Protein AF-A0A2H0XXT1-F1 (afdb_monomer_lite)

pLDDT: mean 74.32, std 13.48, range [44.62, 89.69]

Radius of gyration: 18.27 Å; chains: 1; bounding box: 39×22×63 Å

Structure (mmCIF, N/CA/C/O backbone):
data_AF-A0A2H0XXT1-F1
#
_entry.id   AF-A0A2H0XXT1-F1
#
loop_
_atom_site.group_PDB
_atom_site.id
_atom_site.type_symbol
_atom_site.label_atom_id
_atom_site.label_alt_id
_atom_site.label_comp_id
_atom_site.label_asym_id
_atom_site.label_entity_id
_atom_site.label_seq_id
_atom_site.pdbx_PDB_ins_code
_atom_site.Cartn_x
_atom_site.Cartn_y
_atom_site.Cartn_z
_atom_site.occupancy
_atom_site.B_iso_or_equiv
_atom_site.auth_seq_id
_atom_site.auth_comp_id
_atom_site.auth_asym_id
_atom_site.auth_atom_id
_atom_site.pdbx_PDB_model_num
ATOM 1 N N . MET A 1 1 ? -24.091 9.063 6.907 1.00 52.03 1 MET A N 1
ATOM 2 C CA . MET A 1 1 ? -22.676 9.019 7.350 1.00 52.03 1 MET A CA 1
ATOM 3 C C . MET A 1 1 ? -21.903 7.791 6.860 1.00 52.03 1 MET A C 1
ATOM 5 O O . MET A 1 1 ? -20.829 7.997 6.321 1.00 52.03 1 MET A O 1
ATOM 9 N N . ARG A 1 2 ? -22.414 6.547 6.951 1.00 54.97 2 ARG A N 1
ATOM 10 C CA . ARG A 1 2 ? -21.677 5.329 6.516 1.00 54.97 2 ARG A CA 1
ATOM 11 C C . ARG A 1 2 ? -21.159 5.350 5.065 1.00 54.97 2 ARG A C 1
ATOM 13 O O . ARG A 1 2 ? -20.003 5.025 4.838 1.00 54.97 2 ARG A O 1
ATOM 20 N N . TYR A 1 3 ? -21.968 5.795 4.102 1.00 55.28 3 TYR A N 1
ATOM 21 C CA . TYR A 1 3 ? -21.559 5.854 2.687 1.00 55.28 3 TYR A CA 1
ATOM 22 C C . TYR A 1 3 ? -20.513 6.935 2.389 1.00 55.28 3 TYR A C 1
ATOM 24 O O . TYR A 1 3 ? -19.700 6.767 1.490 1.00 55.28 3 TYR A O 1
ATOM 32 N N . ILE A 1 4 ? -20.482 8.010 3.182 1.00 61.34 4 ILE A N 1
ATOM 33 C CA . ILE A 1 4 ? -19.498 9.093 3.034 1.00 61.34 4 ILE A CA 1
ATOM 34 C C . ILE A 1 4 ? -18.096 8.589 3.395 1.00 61.34 4 ILE A C 1
ATOM 36 O O . ILE A 1 4 ? -17.130 8.992 2.765 1.00 61.34 4 ILE A O 1
ATOM 40 N N . LEU A 1 5 ? -17.985 7.665 4.355 1.00 59.66 5 LEU A N 1
ATOM 41 C CA . LEU A 1 5 ? -16.706 7.075 4.763 1.00 59.66 5 LEU A CA 1
ATOM 42 C C . LEU A 1 5 ? -16.151 6.105 3.716 1.00 59.66 5 LEU A C 1
ATOM 44 O O . LEU A 1 5 ? -14.954 6.114 3.456 1.00 59.66 5 LEU A O 1
ATOM 48 N N . VAL A 1 6 ? -17.017 5.311 3.080 1.00 61.75 6 VAL A N 1
ATOM 49 C CA . VAL A 1 6 ? -16.621 4.435 1.964 1.00 61.75 6 VAL A CA 1
ATOM 50 C C . VAL A 1 6 ? -16.194 5.273 0.762 1.00 61.75 6 VAL A C 1
ATOM 52 O O . VAL A 1 6 ? -15.170 4.991 0.153 1.00 61.75 6 VAL A O 1
ATOM 55 N N . LEU A 1 7 ? -16.932 6.345 0.461 1.00 58.03 7 LEU A N 1
ATOM 56 C CA . LEU A 1 7 ? -16.566 7.275 -0.603 1.00 58.03 7 LEU A CA 1
ATOM 57 C C . LEU A 1 7 ? -15.266 8.018 -0.288 1.00 58.03 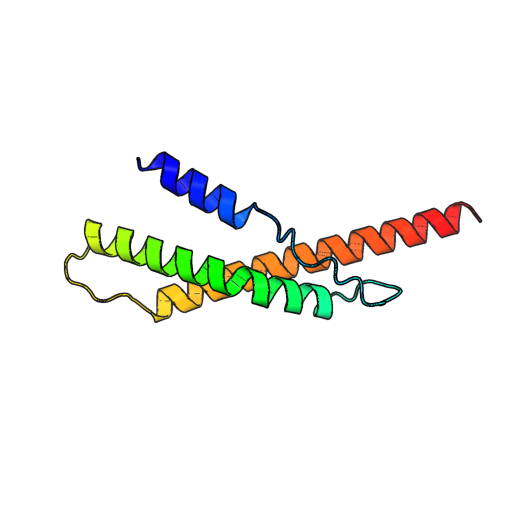7 LEU A C 1
ATOM 59 O O . LEU A 1 7 ? -14.449 8.144 -1.184 1.00 58.03 7 LEU A O 1
ATOM 63 N N . ALA A 1 8 ? -15.027 8.437 0.959 1.00 62.19 8 ALA A N 1
ATOM 64 C CA . ALA A 1 8 ? -13.771 9.066 1.369 1.00 62.19 8 ALA A CA 1
ATOM 65 C C . ALA A 1 8 ? -12.580 8.106 1.256 1.00 62.19 8 ALA A C 1
ATOM 67 O O . ALA A 1 8 ? -11.545 8.510 0.745 1.00 62.19 8 ALA A O 1
ATOM 68 N N . LEU A 1 9 ? -12.747 6.840 1.660 1.00 62.41 9 LEU A N 1
ATOM 69 C CA . LEU A 1 9 ? -11.735 5.789 1.519 1.00 62.41 9 LEU A CA 1
ATOM 70 C C . LEU A 1 9 ? -11.418 5.508 0.043 1.00 62.41 9 LEU A C 1
ATOM 72 O O . LEU A 1 9 ? -10.257 5.404 -0.335 1.00 62.41 9 LEU A O 1
ATOM 76 N N . ILE A 1 10 ? -12.449 5.419 -0.805 1.00 63.62 10 ILE A N 1
ATOM 77 C CA . ILE A 1 10 ? -12.264 5.276 -2.251 1.00 63.62 10 ILE A CA 1
ATOM 78 C C . ILE A 1 10 ? -11.554 6.514 -2.797 1.00 63.62 10 ILE A C 1
ATOM 80 O O . ILE A 1 10 ? -10.594 6.350 -3.535 1.00 63.62 10 ILE A O 1
ATOM 84 N N . PHE A 1 11 ? -11.953 7.732 -2.417 1.00 60.59 11 PHE A N 1
ATOM 85 C CA . PHE A 1 11 ? -11.370 8.980 -2.926 1.00 60.59 11 PHE A CA 1
ATOM 86 C C . PHE A 1 11 ? -9.911 9.179 -2.498 1.00 60.59 11 PHE A C 1
ATOM 88 O O . PHE A 1 11 ? -9.136 9.719 -3.273 1.00 60.59 11 PHE A O 1
ATOM 95 N N . THR A 1 12 ? -9.512 8.723 -1.308 1.00 59.47 12 THR A N 1
ATOM 96 C CA . THR A 1 12 ? -8.111 8.779 -0.854 1.00 59.47 12 THR A CA 1
ATOM 97 C C . THR A 1 12 ? -7.246 7.653 -1.411 1.00 59.47 12 THR A C 1
ATOM 99 O O . THR A 1 12 ? -6.052 7.852 -1.599 1.00 59.47 12 THR A O 1
ATOM 102 N N . LEU A 1 13 ? -7.825 6.487 -1.706 1.00 56.56 13 LEU A N 1
ATOM 103 C CA . LEU A 1 13 ? -7.131 5.406 -2.417 1.00 56.56 13 LEU A CA 1
ATOM 104 C C . LEU A 1 13 ? -7.027 5.670 -3.927 1.00 56.56 13 LEU A C 1
ATOM 106 O O . LEU A 1 13 ? -6.106 5.179 -4.567 1.00 56.56 13 LEU A O 1
ATOM 110 N N . SER A 1 14 ? -7.968 6.430 -4.498 1.00 55.88 14 SER A N 1
ATOM 111 C CA . SER A 1 14 ? -8.007 6.785 -5.926 1.00 55.88 14 SER A CA 1
ATOM 112 C C . SER A 1 14 ? -7.464 8.177 -6.234 1.00 55.88 14 SER A C 1
ATOM 114 O O . SER A 1 14 ? -7.238 8.484 -7.406 1.00 55.88 14 SER A O 1
ATOM 116 N N . SER A 1 15 ? -7.188 9.007 -5.221 1.00 52.72 15 SER A N 1
ATOM 117 C CA . SER A 1 15 ? -6.321 10.166 -5.395 1.00 52.72 15 SER A CA 1
ATOM 118 C C . SER A 1 15 ? -4.921 9.638 -5.671 1.00 52.72 15 SER A C 1
ATOM 120 O O . SER A 1 15 ? -4.151 9.360 -4.750 1.00 52.72 15 SER A O 1
ATOM 122 N N . ALA A 1 16 ? -4.634 9.448 -6.958 1.00 49.25 16 ALA A N 1
ATOM 123 C CA . ALA A 1 16 ? -3.305 9.177 -7.465 1.00 49.25 16 ALA A CA 1
ATOM 124 C C . ALA A 1 16 ? -2.306 10.103 -6.758 1.00 49.25 16 ALA A C 1
ATOM 126 O O . ALA A 1 16 ? -2.640 11.272 -6.514 1.00 49.25 16 ALA A O 1
ATOM 127 N N . PRO A 1 17 ? -1.102 9.627 -6.415 1.00 51.94 17 PRO A N 1
ATOM 128 C CA . PRO A 1 17 ? -0.073 10.508 -5.905 1.00 51.94 17 PRO A CA 1
ATOM 129 C C . PRO A 1 17 ? 0.238 11.548 -6.992 1.00 51.94 17 PRO A C 1
ATOM 131 O O . PRO A 1 17 ? 1.003 11.311 -7.916 1.00 51.94 17 PRO A O 1
ATOM 134 N N . VAL A 1 18 ? -0.363 12.736 -6.887 1.00 47.84 18 VAL A N 1
ATOM 135 C CA . VAL A 1 18 ? -0.040 13.901 -7.732 1.00 47.84 18 VAL A CA 1
ATOM 136 C C . VAL A 1 18 ? 1.356 14.451 -7.385 1.00 47.84 18 VAL A C 1
ATOM 138 O O . VAL A 1 18 ? 1.843 15.388 -8.005 1.00 47.84 18 VAL A O 1
ATOM 141 N N . LEU A 1 19 ? 2.051 13.857 -6.415 1.00 47.06 19 LEU A N 1
ATOM 142 C CA . LEU A 1 19 ? 3.320 14.344 -5.893 1.00 47.06 19 LEU A CA 1
ATOM 143 C C . LEU A 1 19 ? 4.465 13.354 -6.101 1.00 47.06 19 LEU A C 1
ATOM 145 O O . LEU A 1 19 ? 5.113 12.995 -5.134 1.00 47.06 19 LEU A O 1
ATOM 149 N N . ALA A 1 20 ? 4.754 12.936 -7.332 1.00 46.50 20 ALA A N 1
ATOM 150 C CA . ALA A 1 20 ? 6.133 12.643 -7.749 1.00 46.50 20 ALA A CA 1
ATOM 151 C C . ALA A 1 20 ? 6.200 12.262 -9.231 1.00 46.50 20 ALA A C 1
ATOM 153 O O . ALA A 1 20 ? 6.578 11.155 -9.587 1.00 46.50 20 ALA A O 1
ATOM 154 N N . SER A 1 21 ? 5.964 13.219 -10.128 1.00 46.88 21 SER A N 1
ATOM 155 C CA . SER A 1 21 ? 6.877 13.262 -11.269 1.00 46.88 21 SER A CA 1
ATOM 156 C C . SER A 1 21 ? 8.191 13.806 -10.711 1.00 46.88 21 SER A C 1
ATOM 158 O O . SER A 1 21 ? 8.375 15.025 -10.634 1.00 46.88 21 SER A O 1
ATOM 160 N N . THR A 1 22 ? 9.070 12.942 -10.200 1.00 48.34 22 THR A N 1
ATOM 161 C CA . THR A 1 22 ? 10.430 13.388 -9.902 1.00 48.34 22 THR A CA 1
ATOM 162 C C . THR A 1 22 ? 11.028 13.810 -11.233 1.00 48.34 22 THR A C 1
ATOM 164 O O . THR A 1 22 ? 11.267 12.982 -12.105 1.00 48.34 22 THR A O 1
ATOM 167 N N . LEU A 1 23 ? 11.235 15.116 -11.395 1.00 46.31 23 LEU A N 1
ATOM 168 C CA . LEU A 1 23 ? 11.881 15.730 -12.556 1.00 46.31 23 LEU A CA 1
ATOM 169 C C . LEU A 1 23 ? 13.337 15.248 -12.744 1.00 46.31 23 LEU A C 1
ATOM 171 O O . LEU A 1 23 ? 14.018 15.672 -13.676 1.00 46.31 23 LEU A O 1
ATOM 175 N N . GLU A 1 24 ? 13.829 14.389 -11.850 1.00 44.62 24 GLU A N 1
ATOM 176 C CA . GLU A 1 24 ? 15.154 13.793 -11.895 1.00 44.62 24 GLU A CA 1
ATOM 177 C C . GLU A 1 24 ? 15.204 12.653 -12.920 1.00 44.62 24 GLU A C 1
ATOM 179 O O . GLU A 1 24 ? 15.073 11.473 -12.616 1.00 44.62 24 GLU A O 1
ATOM 184 N N . ALA A 1 25 ? 15.390 13.060 -14.175 1.00 45.62 25 ALA A N 1
ATOM 185 C CA . ALA A 1 25 ? 16.496 12.597 -15.010 1.00 45.62 25 ALA A CA 1
ATOM 186 C C . ALA A 1 25 ? 16.762 11.079 -15.102 1.00 45.62 25 ALA A C 1
ATOM 188 O O . ALA A 1 25 ? 17.920 10.667 -15.136 1.00 45.62 25 ALA A O 1
ATOM 189 N N . SER A 1 26 ? 15.732 10.247 -15.255 1.00 48.41 26 SER A N 1
ATOM 190 C CA . SER A 1 26 ? 15.914 8.956 -15.923 1.00 48.41 26 SER A CA 1
ATOM 191 C C . SER A 1 26 ? 15.244 9.026 -17.287 1.00 48.41 26 SER A C 1
ATOM 193 O O . SER A 1 26 ? 14.034 9.192 -17.397 1.00 48.41 26 SER A O 1
ATOM 195 N N . SER A 1 27 ? 16.042 8.919 -18.346 1.00 55.81 27 SER A N 1
ATOM 196 C CA . SER A 1 27 ? 15.607 8.881 -19.750 1.00 55.81 27 SER A CA 1
ATOM 197 C C . SER A 1 27 ? 14.686 7.696 -20.085 1.00 55.81 27 SER A C 1
ATOM 199 O O . SER A 1 27 ? 14.199 7.600 -21.207 1.00 55.81 27 SER A O 1
ATOM 201 N N . ALA A 1 28 ? 14.427 6.817 -19.115 1.00 62.66 28 ALA A N 1
ATOM 202 C CA . ALA A 1 28 ? 13.381 5.810 -19.133 1.00 62.66 28 ALA A CA 1
ATOM 203 C C . ALA A 1 28 ? 12.883 5.571 -17.692 1.00 62.66 28 ALA A C 1
ATOM 205 O O . ALA A 1 28 ? 13.707 5.531 -16.769 1.00 62.66 28 ALA A O 1
ATOM 206 N N . PRO A 1 29 ? 11.574 5.376 -17.464 1.00 66.19 29 PRO A N 1
ATOM 207 C CA . PRO A 1 29 ? 11.077 5.008 -16.146 1.00 66.19 29 PRO A CA 1
ATOM 208 C C . PRO A 1 29 ? 11.563 3.621 -15.754 1.00 66.19 29 PRO A C 1
ATOM 210 O O . PRO A 1 29 ? 11.517 2.674 -16.542 1.00 66.19 29 PRO A O 1
ATOM 213 N N . ASN A 1 30 ? 11.990 3.499 -14.503 1.00 82.38 30 ASN A N 1
ATOM 214 C CA . ASN A 1 30 ? 12.387 2.237 -13.908 1.00 82.38 30 ASN A CA 1
ATOM 215 C C . ASN A 1 30 ? 11.263 1.740 -12.995 1.00 82.38 30 ASN A C 1
ATOM 217 O O . ASN A 1 30 ? 10.886 2.436 -12.054 1.00 82.38 30 ASN A O 1
ATOM 221 N N . TYR A 1 31 ? 10.775 0.520 -13.244 1.00 85.44 31 TYR A N 1
ATOM 222 C CA . TYR A 1 31 ? 9.742 -0.124 -12.428 1.00 85.44 31 TYR A CA 1
ATOM 223 C C . TYR A 1 31 ? 10.038 -0.026 -10.926 1.00 85.44 31 TYR A C 1
ATOM 225 O O . TYR A 1 31 ? 9.171 0.362 -10.154 1.00 85.44 31 TYR A O 1
ATOM 233 N N . TRP A 1 32 ? 11.263 -0.353 -10.506 1.00 85.88 32 TRP A N 1
ATOM 234 C CA . TRP A 1 32 ? 11.620 -0.394 -9.086 1.00 85.88 32 TRP A CA 1
ATOM 235 C C . TRP A 1 32 ? 11.648 0.995 -8.451 1.00 85.88 32 TRP A C 1
ATOM 237 O O . TRP A 1 32 ? 11.236 1.14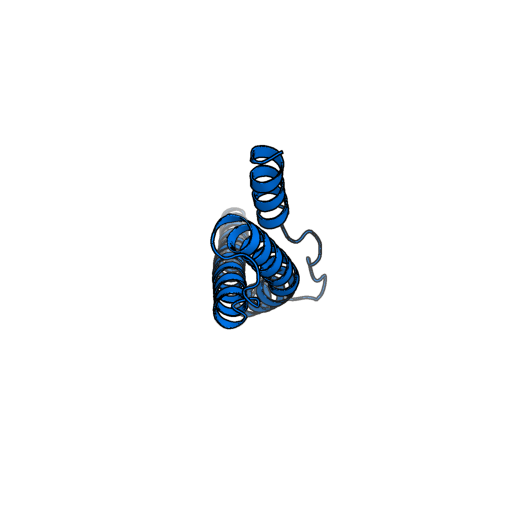9 -7.308 1.00 85.88 32 TRP A O 1
ATOM 247 N N . GLN A 1 33 ? 12.056 2.012 -9.210 1.00 85.38 33 GLN A N 1
ATOM 248 C CA . GLN A 1 33 ? 12.046 3.394 -8.739 1.00 85.38 33 GLN A CA 1
ATOM 249 C C . GLN A 1 33 ? 10.612 3.905 -8.560 1.00 85.38 33 GLN A C 1
ATOM 251 O O . GLN A 1 33 ? 10.279 4.454 -7.513 1.00 85.38 33 GLN A O 1
ATOM 256 N N . GLU A 1 34 ? 9.751 3.676 -9.551 1.00 82.44 34 GLU A N 1
ATOM 257 C CA . GLU A 1 34 ? 8.331 4.041 -9.479 1.00 82.44 34 GLU A CA 1
ATOM 258 C C . GLU A 1 34 ? 7.605 3.279 -8.364 1.00 82.44 34 GLU A C 1
ATOM 260 O O . GLU A 1 34 ? 6.762 3.841 -7.661 1.00 82.44 34 GLU A O 1
ATOM 265 N N . PHE A 1 35 ? 7.961 2.007 -8.166 1.00 86.88 35 PHE A N 1
ATOM 266 C CA . PHE A 1 35 ? 7.445 1.179 -7.085 1.00 86.88 35 PHE A CA 1
ATOM 267 C C . PHE A 1 35 ? 7.834 1.748 -5.718 1.00 86.88 35 PHE A C 1
ATOM 269 O O . PHE A 1 35 ? 6.951 1.989 -4.900 1.00 86.88 35 PHE A O 1
ATOM 276 N N . ASP A 1 36 ? 9.120 2.015 -5.476 1.00 85.81 36 ASP A N 1
ATOM 277 C CA . ASP A 1 36 ? 9.601 2.530 -4.190 1.00 85.81 36 ASP A CA 1
ATOM 278 C C . ASP A 1 36 ? 8.966 3.886 -3.858 1.00 85.81 36 ASP A C 1
ATOM 280 O O . ASP A 1 36 ? 8.433 4.075 -2.760 1.00 85.81 36 ASP A O 1
ATOM 284 N N . ILE A 1 37 ? 8.942 4.809 -4.826 1.00 85.00 37 ILE A N 1
ATOM 285 C CA . ILE A 1 37 ? 8.304 6.123 -4.671 1.00 85.00 37 ILE A CA 1
ATOM 286 C C . ILE A 1 37 ? 6.832 5.946 -4.292 1.00 85.00 37 ILE A C 1
ATOM 288 O O . ILE A 1 37 ? 6.380 6.470 -3.270 1.00 85.00 37 ILE A O 1
ATOM 292 N N . THR A 1 38 ? 6.088 5.162 -5.073 1.00 83.44 38 THR A N 1
ATOM 293 C CA . THR A 1 38 ? 4.651 4.979 -4.849 1.00 83.44 38 THR A CA 1
ATOM 294 C C . THR A 1 38 ? 4.374 4.262 -3.526 1.00 83.44 38 THR A C 1
ATOM 296 O O . THR A 1 38 ? 3.422 4.610 -2.822 1.00 83.44 38 THR A O 1
ATOM 299 N N . LEU A 1 39 ? 5.209 3.294 -3.138 1.00 86.31 39 LEU A N 1
ATOM 300 C CA . LEU A 1 39 ? 5.080 2.540 -1.894 1.00 86.31 39 LEU A CA 1
ATOM 301 C C . LEU A 1 39 ? 5.178 3.472 -0.683 1.00 86.31 39 LEU A C 1
ATOM 303 O O . LEU A 1 39 ? 4.267 3.499 0.151 1.00 86.31 39 LEU A O 1
ATOM 307 N N . PHE A 1 40 ? 6.251 4.263 -0.601 1.00 84.62 40 PHE A N 1
ATOM 308 C CA . PHE A 1 40 ? 6.491 5.159 0.532 1.00 84.62 40 PHE A CA 1
ATOM 309 C C . PHE A 1 40 ? 5.531 6.346 0.570 1.00 84.62 40 PHE A C 1
ATOM 311 O O . PHE A 1 40 ? 5.239 6.860 1.649 1.00 84.62 40 PHE A O 1
ATOM 318 N N . GLN A 1 41 ? 4.984 6.747 -0.575 1.00 84.12 41 GLN A N 1
ATOM 319 C CA . GLN A 1 41 ? 3.935 7.760 -0.628 1.00 84.12 41 GLN A CA 1
ATOM 320 C C . GLN A 1 41 ? 2.579 7.222 -0.189 1.00 84.12 41 GLN A C 1
ATOM 322 O O . GLN A 1 41 ? 1.852 7.913 0.518 1.00 84.12 41 GLN A O 1
ATOM 327 N N . THR A 1 42 ? 2.239 5.988 -0.564 1.00 81.38 42 THR A N 1
ATOM 328 C CA . THR A 1 42 ? 0.935 5.389 -0.241 1.00 81.38 42 THR A CA 1
ATOM 329 C C . THR A 1 42 ? 0.873 4.926 1.218 1.00 81.38 42 THR A C 1
ATOM 331 O O . THR A 1 42 ? -0.177 5.014 1.856 1.00 81.38 42 THR A O 1
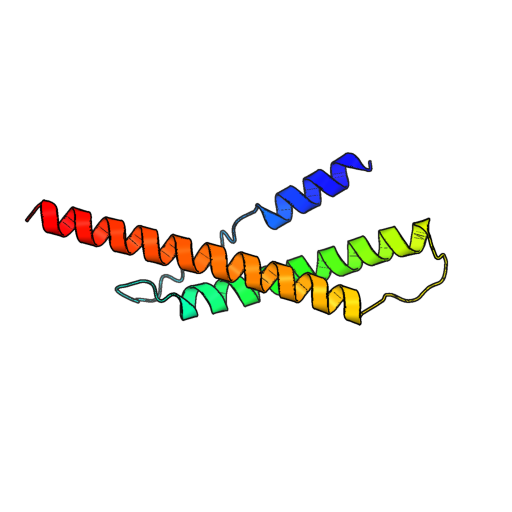ATOM 334 N N . PHE A 1 43 ? 1.995 4.463 1.783 1.00 84.81 43 PHE A N 1
ATOM 335 C CA . PHE A 1 43 ? 2.043 3.842 3.111 1.00 84.81 43 PHE A CA 1
ATOM 336 C C . PHE A 1 43 ? 1.508 4.703 4.267 1.00 84.81 43 PHE A C 1
ATOM 338 O O . PHE A 1 43 ? 0.673 4.188 5.012 1.00 84.81 43 PHE A O 1
ATOM 345 N N . PRO A 1 44 ? 1.865 5.993 4.428 1.00 83.44 44 PRO A N 1
ATOM 346 C CA . PRO A 1 44 ? 1.324 6.820 5.509 1.00 83.44 44 PRO A CA 1
ATOM 347 C C . PRO A 1 44 ? -0.203 6.960 5.452 1.00 83.44 44 PRO A C 1
ATOM 349 O O . PRO A 1 44 ? -0.875 6.893 6.484 1.00 83.44 44 PRO A O 1
ATOM 352 N N . PHE A 1 45 ? -0.769 7.098 4.249 1.00 83.94 45 PHE A N 1
ATOM 353 C CA . PHE A 1 45 ? -2.217 7.205 4.065 1.00 83.94 45 PHE A CA 1
ATOM 354 C C . PHE A 1 45 ? -2.910 5.867 4.305 1.00 83.94 45 PHE A C 1
ATOM 356 O O . PHE A 1 45 ? -3.901 5.812 5.034 1.00 83.94 45 PHE A O 1
ATOM 363 N N . ALA A 1 46 ? -2.371 4.781 3.749 1.00 82.81 46 ALA A N 1
ATOM 364 C CA . ALA A 1 46 ? -2.900 3.440 3.959 1.00 82.81 46 ALA A CA 1
ATOM 365 C C . ALA A 1 46 ? -2.862 3.054 5.447 1.00 82.81 46 ALA A C 1
ATOM 367 O O . ALA A 1 46 ? -3.820 2.475 5.960 1.00 82.81 46 ALA A O 1
ATOM 368 N N . PHE A 1 47 ? -1.808 3.445 6.168 1.00 87.12 47 PHE A N 1
ATOM 369 C CA . PHE A 1 47 ? -1.679 3.251 7.610 1.00 87.12 47 PHE A CA 1
ATOM 370 C C . PHE A 1 47 ? -2.724 4.039 8.400 1.00 87.12 47 PHE A C 1
ATOM 372 O O . PHE A 1 47 ? -3.438 3.461 9.223 1.00 87.12 47 PHE A O 1
ATOM 379 N N . PHE A 1 48 ? -2.874 5.335 8.108 1.00 85.50 48 PHE A N 1
ATOM 380 C CA . PHE A 1 48 ? -3.881 6.186 8.743 1.00 85.50 48 PHE A CA 1
ATOM 381 C C . PHE A 1 48 ? -5.298 5.623 8.568 1.00 85.50 48 PHE A C 1
ATOM 383 O O . PHE A 1 48 ? -6.038 5.476 9.545 1.00 85.50 48 PHE A O 1
ATOM 390 N N . TRP A 1 49 ? -5.666 5.253 7.340 1.00 81.56 49 TRP A N 1
ATOM 391 C CA . TRP A 1 49 ? -6.988 4.703 7.045 1.00 81.56 49 TRP A CA 1
ATOM 392 C C . TRP A 1 49 ? -7.201 3.321 7.654 1.00 81.56 49 TRP A C 1
ATOM 394 O O . TRP A 1 49 ? -8.287 3.051 8.159 1.00 81.56 49 TRP A O 1
ATOM 404 N N . SER A 1 50 ? -6.174 2.472 7.682 1.00 83.94 50 SER A N 1
ATOM 405 C CA . SER A 1 50 ? -6.249 1.161 8.333 1.00 83.94 50 SER A CA 1
ATOM 406 C C . SER A 1 50 ? -6.498 1.297 9.835 1.00 83.94 50 SER A C 1
ATOM 408 O O . SER A 1 50 ? -7.367 0.614 10.373 1.00 83.94 50 SER A O 1
ATOM 410 N N . HIS A 1 51 ? -5.816 2.233 10.507 1.00 86.81 51 HIS A N 1
ATOM 411 C CA . HIS A 1 51 ? -6.076 2.532 11.916 1.00 86.81 51 HIS A CA 1
ATOM 412 C C . HIS A 1 51 ? -7.483 3.103 12.123 1.00 86.81 51 HIS A C 1
ATOM 414 O O . HIS A 1 51 ? -8.188 2.706 13.049 1.00 86.81 51 HIS A O 1
ATOM 420 N N . PHE A 1 52 ? -7.930 4.009 11.250 1.00 84.25 52 PHE A N 1
ATOM 421 C CA . PHE A 1 52 ? -9.283 4.553 11.323 1.00 84.25 52 PHE A CA 1
ATOM 422 C C . PHE A 1 52 ? -10.355 3.460 11.172 1.00 84.25 52 PHE A C 1
ATOM 424 O O . PHE A 1 52 ? -11.288 3.408 11.972 1.00 84.25 52 PHE A O 1
ATOM 431 N N . LEU A 1 53 ? -10.215 2.568 10.188 1.00 83.19 53 LEU A N 1
ATOM 432 C CA . LEU A 1 53 ? -11.135 1.452 9.957 1.00 83.19 53 LEU A CA 1
ATOM 433 C C . LEU A 1 53 ? -11.154 0.473 11.129 1.00 83.19 53 LEU A C 1
ATOM 435 O O . LEU A 1 53 ? -12.231 0.054 11.546 1.00 83.19 53 LEU A O 1
ATOM 439 N N . GLU A 1 54 ? -9.988 0.154 11.691 1.00 84.94 54 GLU A N 1
ATOM 440 C CA . GLU A 1 54 ? -9.877 -0.696 12.875 1.00 84.94 54 GLU A CA 1
ATOM 441 C C . GLU A 1 54 ? -10.637 -0.081 14.057 1.00 84.94 54 GLU A C 1
ATOM 443 O O . GLU A 1 54 ? -11.497 -0.738 14.640 1.00 84.94 54 GLU A O 1
ATOM 448 N N . ARG A 1 55 ? -10.448 1.219 14.319 1.00 82.56 55 ARG A N 1
ATOM 449 C CA . ARG A 1 55 ? -11.163 1.940 15.384 1.00 82.56 55 ARG A CA 1
ATOM 450 C C . ARG A 1 55 ? -12.673 1.972 15.168 1.00 82.56 55 ARG A C 1
ATOM 452 O O . ARG A 1 55 ? -13.432 1.866 16.131 1.00 82.56 55 ARG A O 1
ATOM 459 N N . GLN A 1 56 ? -13.123 2.126 13.922 1.00 81.00 56 GLN A N 1
ATOM 460 C CA . GLN A 1 56 ? -14.546 2.040 13.590 1.00 81.00 56 GLN A CA 1
ATOM 461 C C . GLN A 1 56 ? -15.079 0.616 13.775 1.00 81.00 56 GLN A C 1
ATOM 463 O O . GLN A 1 56 ? -16.212 0.442 14.207 1.00 81.00 56 GLN A O 1
ATOM 468 N N . PHE A 1 57 ? -14.294 -0.416 13.480 1.00 79.81 57 PHE A N 1
ATOM 469 C CA . PHE A 1 57 ? -14.715 -1.797 13.683 1.00 79.81 57 PHE A CA 1
ATOM 470 C C . PHE A 1 57 ? -14.786 -2.150 15.175 1.00 79.81 57 PHE A C 1
ATOM 472 O O . PHE A 1 57 ? -15.814 -2.635 15.650 1.00 79.81 57 PHE A O 1
ATOM 479 N N . ALA A 1 58 ? -13.740 -1.822 15.936 1.00 80.50 58 ALA A N 1
ATOM 480 C CA . ALA A 1 58 ? -13.660 -2.060 17.372 1.00 80.50 58 ALA A CA 1
ATOM 481 C C . ALA A 1 58 ? -14.789 -1.354 18.137 1.00 80.50 58 ALA A C 1
ATOM 483 O O . ALA A 1 58 ? -15.427 -1.966 18.989 1.00 80.50 58 ALA A O 1
ATOM 484 N N . SER A 1 59 ? -15.123 -0.107 17.785 1.00 74.50 59 SER A N 1
ATOM 485 C CA . SER A 1 59 ? -16.220 0.620 18.441 1.00 74.50 59 SER A CA 1
ATOM 486 C C . SER A 1 59 ? -17.603 -0.006 18.222 1.00 74.50 59 SER A C 1
ATOM 488 O O . SER A 1 59 ? -18.485 0.181 19.057 1.00 74.50 59 SER A O 1
ATOM 490 N N . ASN A 1 60 ? -17.799 -0.760 17.133 1.00 71.12 60 ASN A N 1
ATOM 491 C CA . ASN A 1 60 ? -19.081 -1.387 16.803 1.00 71.12 60 ASN A CA 1
ATOM 492 C C . ASN A 1 60 ? -19.200 -2.840 17.289 1.00 71.12 60 ASN A C 1
ATOM 494 O O . ASN A 1 60 ? -20.311 -3.278 17.579 1.00 71.12 60 ASN A O 1
ATOM 498 N N . PHE A 1 61 ? -18.095 -3.588 17.359 1.00 71.44 61 PHE A N 1
ATOM 499 C CA . PHE A 1 61 ? -18.127 -5.033 17.632 1.00 71.44 61 PHE A CA 1
ATOM 500 C C . PHE A 1 61 ? -17.431 -5.446 18.930 1.00 71.44 61 PHE A C 1
ATOM 502 O O . PHE A 1 61 ? -17.816 -6.452 19.520 1.00 71.44 61 PHE A O 1
ATOM 509 N N . LEU A 1 62 ? -16.424 -4.695 19.385 1.00 73.94 62 LEU A N 1
ATOM 510 C CA . LEU A 1 62 ? -15.595 -5.040 20.543 1.00 73.94 62 LEU A CA 1
ATOM 511 C C . LEU A 1 62 ? -15.215 -3.777 21.345 1.00 73.94 62 LEU A C 1
ATOM 513 O O . LEU A 1 62 ? -14.044 -3.372 21.358 1.00 73.94 62 LEU A O 1
ATOM 517 N N . PRO A 1 63 ? -16.193 -3.125 22.007 1.00 69.12 63 PRO A N 1
ATOM 518 C CA . PRO A 1 63 ? -15.942 -1.905 22.769 1.00 69.12 63 PRO A CA 1
ATOM 519 C C . PRO A 1 63 ? -14.876 -2.143 23.852 1.00 69.12 63 PRO A C 1
ATOM 521 O O . PRO A 1 63 ? -14.916 -3.150 24.554 1.00 69.12 63 PRO A O 1
ATOM 524 N N . ASN A 1 64 ? -13.943 -1.194 23.993 1.00 73.62 64 ASN A N 1
ATOM 525 C CA . ASN A 1 64 ? -12.769 -1.227 24.889 1.00 73.62 64 ASN A CA 1
ATOM 526 C C . ASN A 1 64 ? -11.602 -2.138 24.469 1.00 73.62 64 ASN A C 1
ATOM 528 O O . ASN A 1 64 ? -10.700 -2.368 25.272 1.00 73.62 64 ASN A O 1
ATOM 532 N N . THR A 1 65 ? -11.576 -2.623 23.229 1.00 76.12 65 THR A N 1
ATOM 533 C CA . THR A 1 65 ? -10.411 -3.363 22.719 1.00 76.12 65 THR A CA 1
ATOM 534 C C . THR A 1 65 ? -9.358 -2.396 22.183 1.00 76.12 65 THR A C 1
ATOM 536 O O . THR A 1 65 ? -9.688 -1.399 21.532 1.00 76.12 65 THR A O 1
ATOM 539 N N . GLU A 1 66 ? -8.089 -2.665 22.486 1.00 82.81 66 GLU A N 1
ATOM 540 C CA . GLU A 1 66 ? -6.976 -1.920 21.899 1.00 82.81 66 GLU A CA 1
ATOM 541 C C . GLU A 1 66 ? -6.869 -2.168 20.387 1.00 82.81 66 GLU A C 1
ATOM 543 O O . GLU A 1 66 ? -7.282 -3.230 19.915 1.00 82.81 66 GLU A O 1
ATOM 548 N N . PRO A 1 67 ? -6.288 -1.227 19.619 1.00 81.00 67 PRO A N 1
ATOM 549 C CA . PRO A 1 67 ? -6.106 -1.419 18.194 1.00 81.00 67 PRO A CA 1
ATOM 550 C C . PRO A 1 67 ? -5.275 -2.650 17.885 1.00 81.00 67 PRO A C 1
ATOM 552 O O . PRO A 1 67 ? -4.164 -2.821 18.393 1.00 81.00 67 PRO A O 1
ATOM 555 N N . HIS A 1 68 ? -5.769 -3.463 16.960 1.00 87.50 68 HIS A N 1
ATOM 556 C CA . HIS A 1 68 ? -5.006 -4.575 16.416 1.00 87.50 68 HIS A CA 1
ATOM 557 C C . HIS A 1 68 ? -3.918 -4.052 15.472 1.00 87.50 68 HIS A C 1
ATOM 559 O O . HIS A 1 68 ? -4.059 -4.086 14.248 1.00 87.50 68 HIS A O 1
ATOM 565 N N . TRP A 1 69 ? -2.804 -3.580 16.036 1.00 88.44 69 TRP A N 1
ATOM 566 C CA . TRP A 1 69 ? -1.694 -2.991 15.282 1.00 88.44 69 TRP A CA 1
ATOM 567 C C . TRP A 1 69 ? -1.182 -3.904 14.167 1.00 88.44 69 TRP A C 1
ATOM 569 O O . TRP A 1 69 ? -0.945 -3.433 13.060 1.00 88.44 69 TRP A O 1
ATOM 579 N N . ASN A 1 70 ? -1.119 -5.218 14.398 1.00 89.69 70 ASN A N 1
ATOM 580 C CA . ASN A 1 70 ? -0.737 -6.186 13.364 1.00 89.69 70 ASN A CA 1
ATOM 581 C C . ASN A 1 70 ? -1.672 -6.143 12.142 1.00 89.69 70 ASN A C 1
ATOM 583 O O . ASN A 1 70 ? -1.198 -6.198 11.007 1.00 89.69 70 ASN A O 1
ATOM 587 N N . ALA A 1 71 ? -2.986 -6.010 12.354 1.00 85.44 71 ALA A N 1
ATOM 588 C CA . ALA A 1 71 ? -3.967 -5.913 11.271 1.00 85.44 71 ALA A CA 1
ATOM 589 C C . ALA A 1 71 ? -3.837 -4.581 10.519 1.00 85.44 71 ALA A C 1
ATOM 591 O O . ALA A 1 71 ? -3.897 -4.557 9.292 1.00 85.44 71 ALA A O 1
ATOM 592 N N . ILE A 1 72 ? -3.581 -3.494 11.252 1.00 87.94 72 ILE A N 1
ATOM 593 C CA . ILE A 1 72 ? -3.352 -2.156 10.697 1.00 87.94 72 ILE A CA 1
ATOM 594 C C . ILE A 1 72 ? -2.103 -2.148 9.805 1.00 87.94 72 ILE A C 1
ATOM 596 O O . ILE A 1 72 ? -2.184 -1.734 8.650 1.00 87.94 72 ILE A O 1
ATOM 600 N N . TYR A 1 73 ? -0.966 -2.649 10.305 1.00 87.06 73 TYR A N 1
ATOM 601 C CA . TYR A 1 73 ? 0.278 -2.745 9.534 1.00 87.06 73 TYR A CA 1
ATOM 602 C C . TYR A 1 73 ? 0.118 -3.636 8.305 1.00 87.06 73 TYR 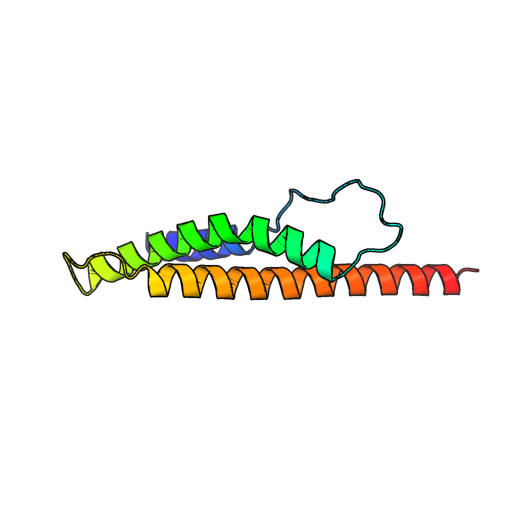A C 1
ATOM 604 O O . TYR A 1 73 ? 0.570 -3.268 7.222 1.00 87.06 73 TYR A O 1
ATOM 612 N N . THR A 1 74 ? -0.546 -4.783 8.453 1.00 87.25 74 THR A N 1
ATOM 613 C CA . THR A 1 74 ? -0.769 -5.719 7.344 1.00 87.25 74 THR A CA 1
ATOM 614 C C . THR A 1 74 ? -1.612 -5.075 6.249 1.00 87.25 74 THR A C 1
ATOM 616 O O . THR A 1 74 ? -1.211 -5.086 5.088 1.00 87.25 74 THR A O 1
ATOM 619 N N . LEU A 1 75 ? -2.744 -4.464 6.609 1.00 85.69 75 LEU A N 1
ATOM 620 C CA . LEU A 1 75 ? -3.639 -3.830 5.643 1.00 85.69 75 LEU A CA 1
ATOM 621 C C . LEU A 1 75 ? -2.946 -2.668 4.920 1.00 85.69 75 LEU A C 1
ATOM 623 O O . LEU A 1 75 ? -2.993 -2.596 3.693 1.00 85.69 75 LEU A O 1
ATOM 627 N N . ALA A 1 76 ? -2.235 -1.818 5.664 1.00 87.31 76 ALA A N 1
ATOM 628 C CA . ALA A 1 76 ? -1.475 -0.711 5.100 1.00 87.31 76 ALA A CA 1
ATOM 629 C C . ALA A 1 76 ? -0.392 -1.188 4.124 1.00 87.31 76 ALA A C 1
ATOM 631 O O . ALA A 1 76 ? -0.272 -0.664 3.020 1.00 87.31 76 ALA A O 1
ATOM 632 N N . THR A 1 77 ? 0.362 -2.219 4.510 1.00 88.56 77 THR A N 1
ATOM 633 C CA . THR A 1 77 ? 1.440 -2.783 3.690 1.00 88.56 77 THR A CA 1
ATOM 634 C C . THR A 1 77 ? 0.894 -3.394 2.403 1.00 88.56 77 THR A C 1
ATOM 636 O O . THR A 1 77 ? 1.402 -3.100 1.326 1.00 88.56 77 THR A O 1
ATOM 639 N N . VAL A 1 78 ? -0.166 -4.205 2.490 1.00 85.56 78 VAL A N 1
ATOM 640 C CA . VAL A 1 78 ? -0.768 -4.866 1.321 1.00 85.56 78 VAL A CA 1
ATOM 641 C C . VAL A 1 78 ? -1.320 -3.842 0.333 1.00 85.56 78 VAL A C 1
ATOM 643 O O . VAL A 1 78 ? -1.045 -3.945 -0.861 1.00 85.56 78 VAL A O 1
ATOM 646 N N . ILE A 1 79 ? -2.054 -2.836 0.820 1.00 83.94 79 ILE A N 1
ATOM 647 C CA . ILE A 1 79 ? -2.603 -1.769 -0.026 1.00 83.94 79 ILE A CA 1
ATOM 648 C C . ILE A 1 79 ? -1.476 -1.011 -0.728 1.00 83.94 79 ILE A C 1
ATOM 650 O O . ILE A 1 79 ? -1.540 -0.813 -1.940 1.00 83.94 79 ILE A O 1
ATOM 654 N N . SER A 1 80 ? -0.431 -0.624 0.003 1.00 84.06 80 SER A N 1
ATOM 655 C CA . SER A 1 80 ? 0.677 0.135 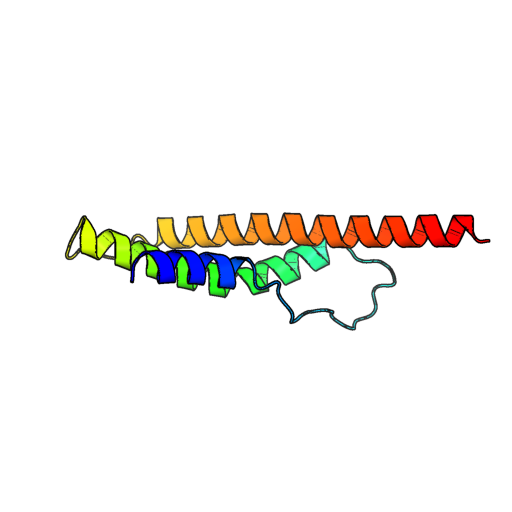-0.574 1.00 84.06 80 SER A CA 1
ATOM 656 C C . SER A 1 80 ? 1.485 -0.669 -1.583 1.00 84.06 80 SER A C 1
ATOM 658 O O . SER A 1 80 ? 1.818 -0.127 -2.631 1.00 84.06 80 SER A O 1
ATOM 660 N N . ILE A 1 81 ? 1.761 -1.952 -1.319 1.00 87.19 81 ILE A N 1
ATOM 661 C CA . ILE A 1 81 ? 2.457 -2.831 -2.273 1.00 87.19 81 ILE A CA 1
ATOM 662 C C . ILE A 1 81 ? 1.631 -2.991 -3.548 1.00 87.19 81 ILE A C 1
ATOM 664 O O . ILE A 1 81 ? 2.170 -2.886 -4.648 1.00 87.19 81 ILE A O 1
ATOM 668 N N . PHE A 1 82 ? 0.326 -3.230 -3.414 1.00 85.69 82 PHE A N 1
ATOM 669 C CA . PHE A 1 82 ? -0.547 -3.415 -4.568 1.00 85.69 82 PHE A CA 1
ATOM 670 C C . PHE A 1 82 ? -0.656 -2.135 -5.403 1.00 85.69 82 PHE A C 1
ATOM 672 O O . PHE A 1 82 ? -0.521 -2.185 -6.625 1.00 85.69 82 PHE A O 1
ATOM 679 N N . ASN A 1 83 ? -0.827 -0.982 -4.749 1.00 83.38 83 ASN A N 1
ATOM 680 C CA . ASN A 1 83 ? -0.885 0.313 -5.422 1.00 83.38 83 ASN A CA 1
ATOM 681 C C . ASN A 1 83 ? 0.435 0.646 -6.133 1.00 83.38 83 ASN A C 1
ATOM 683 O O . ASN A 1 83 ? 0.431 1.034 -7.299 1.00 83.38 83 ASN A O 1
ATOM 687 N N . ALA A 1 84 ? 1.564 0.427 -5.456 1.00 84.69 84 ALA A N 1
ATOM 688 C CA . ALA A 1 84 ? 2.891 0.642 -6.017 1.00 84.69 84 ALA A CA 1
ATOM 689 C C . ALA A 1 84 ? 3.173 -0.260 -7.220 1.00 84.69 84 ALA A C 1
ATOM 691 O O . ALA A 1 84 ? 3.665 0.217 -8.239 1.00 84.69 84 ALA A O 1
ATOM 692 N N . GLY A 1 85 ? 2.813 -1.544 -7.134 1.00 85.50 85 GLY A N 1
ATOM 693 C CA . GLY A 1 85 ? 2.979 -2.490 -8.236 1.00 85.50 85 GLY A CA 1
ATOM 694 C C . GLY A 1 85 ? 2.150 -2.113 -9.462 1.00 85.50 85 GLY A C 1
ATOM 695 O O . GLY A 1 85 ? 2.670 -2.102 -10.577 1.00 85.50 85 GLY A O 1
ATOM 696 N N . LEU A 1 86 ? 0.877 -1.751 -9.263 1.00 85.94 86 LEU A N 1
ATOM 697 C CA . LEU A 1 86 ? 0.006 -1.316 -10.357 1.00 85.94 86 LEU A CA 1
ATOM 698 C C . LEU A 1 86 ? 0.500 -0.024 -11.011 1.00 85.94 86 LEU A C 1
ATOM 700 O O . LEU A 1 86 ? 0.553 0.050 -12.237 1.00 85.94 86 LEU A O 1
ATOM 704 N N . HIS A 1 87 ? 0.879 0.976 -10.214 1.00 83.31 87 HIS A N 1
ATOM 705 C CA . HIS A 1 87 ? 1.375 2.246 -10.735 1.00 83.31 87 HIS A CA 1
ATOM 706 C C . HIS A 1 87 ? 2.681 2.059 -11.514 1.00 83.31 87 HIS A C 1
ATOM 708 O O . HIS A 1 87 ? 2.796 2.505 -12.655 1.00 83.31 87 HIS A O 1
ATOM 714 N N . ALA A 1 88 ? 3.650 1.345 -10.936 1.00 83.50 88 ALA A N 1
ATOM 715 C CA . ALA A 1 88 ? 4.935 1.091 -11.576 1.00 83.50 88 ALA A CA 1
ATOM 716 C C . ALA A 1 88 ? 4.783 0.344 -12.911 1.00 83.50 88 ALA A C 1
ATOM 718 O O . ALA A 1 88 ? 5.429 0.706 -13.895 1.00 83.50 88 ALA A O 1
ATOM 719 N N . ALA A 1 89 ? 3.888 -0.649 -12.977 1.00 84.06 89 ALA A N 1
ATOM 720 C CA . ALA A 1 89 ? 3.578 -1.350 -14.222 1.00 84.06 89 ALA A CA 1
ATOM 721 C C . ALA A 1 89 ? 2.979 -0.404 -15.277 1.00 84.06 89 ALA A C 1
ATOM 723 O O . ALA A 1 89 ? 3.450 -0.368 -16.412 1.00 84.06 89 ALA A O 1
ATOM 724 N N . GLN A 1 90 ? 1.999 0.424 -14.893 1.00 84.38 90 GLN A N 1
ATOM 725 C CA . GLN A 1 90 ? 1.360 1.384 -15.800 1.00 84.38 90 GLN A CA 1
ATOM 726 C C . GLN A 1 90 ? 2.344 2.410 -16.370 1.00 84.38 90 GLN A C 1
ATOM 728 O O . GLN A 1 90 ? 2.262 2.744 -17.553 1.00 84.38 90 GLN A O 1
ATOM 733 N N . VAL A 1 91 ? 3.269 2.918 -15.551 1.00 80.06 91 VAL A N 1
ATOM 734 C CA . VAL A 1 91 ? 4.275 3.890 -15.998 1.00 80.06 91 VAL A CA 1
ATOM 735 C C . VAL A 1 91 ? 5.235 3.259 -17.009 1.00 80.06 91 VAL A C 1
ATOM 737 O O . VAL A 1 91 ? 5.474 3.842 -18.068 1.00 80.06 91 VAL A O 1
ATOM 740 N N . VAL A 1 92 ? 5.736 2.053 -16.728 1.00 81.31 92 VAL A N 1
ATOM 741 C CA . VAL A 1 92 ? 6.652 1.339 -17.632 1.00 81.31 92 VAL A CA 1
ATOM 742 C C . VAL A 1 92 ? 5.969 0.970 -18.950 1.00 81.31 92 VAL A C 1
ATOM 744 O O . VAL A 1 92 ? 6.537 1.206 -20.018 1.00 81.31 92 VAL A O 1
ATOM 747 N N . ASP A 1 93 ? 4.739 0.455 -18.903 1.00 83.56 93 ASP A N 1
ATOM 748 C CA . ASP A 1 93 ? 3.980 0.091 -20.106 1.00 83.56 93 ASP A CA 1
ATOM 749 C C . ASP A 1 93 ? 3.694 1.312 -20.989 1.00 83.56 93 ASP A C 1
ATOM 751 O O . ASP A 1 93 ? 3.844 1.262 -22.215 1.00 83.56 93 ASP A O 1
ATOM 755 N N . LYS A 1 94 ? 3.332 2.444 -20.372 1.00 81.69 94 LYS A N 1
ATOM 756 C CA . LYS A 1 94 ? 3.074 3.699 -21.084 1.00 81.69 94 LYS A CA 1
ATOM 757 C C . LYS A 1 94 ? 4.312 4.189 -21.828 1.00 81.69 94 LYS A C 1
ATOM 759 O O . LYS A 1 94 ? 4.202 4.644 -22.963 1.00 81.69 94 LYS A O 1
ATOM 764 N N . GLU A 1 95 ? 5.485 4.084 -21.226 1.00 78.50 95 GLU A N 1
ATOM 765 C CA . GLU A 1 95 ? 6.724 4.601 -21.812 1.00 78.50 95 GLU A CA 1
ATOM 766 C C . GLU A 1 95 ? 7.280 3.668 -22.884 1.00 78.50 95 GLU A C 1
ATOM 768 O O . GLU A 1 95 ? 7.683 4.133 -23.950 1.00 78.50 95 GLU A O 1
ATOM 773 N N . LYS A 1 96 ? 7.127 2.350 -22.707 1.00 78.50 96 LYS A N 1
ATOM 774 C CA . LYS A 1 96 ? 7.358 1.384 -23.786 1.00 78.50 96 LYS A CA 1
ATOM 775 C C . LYS A 1 96 ? 6.497 1.696 -25.016 1.00 78.50 96 LYS A C 1
ATOM 777 O O . LYS A 1 96 ? 7.015 1.747 -26.129 1.00 78.50 96 LYS A O 1
ATOM 782 N N . SER A 1 97 ? 5.207 1.982 -24.816 1.00 79.38 97 SER A N 1
ATOM 783 C CA . SER A 1 97 ? 4.296 2.309 -25.922 1.00 79.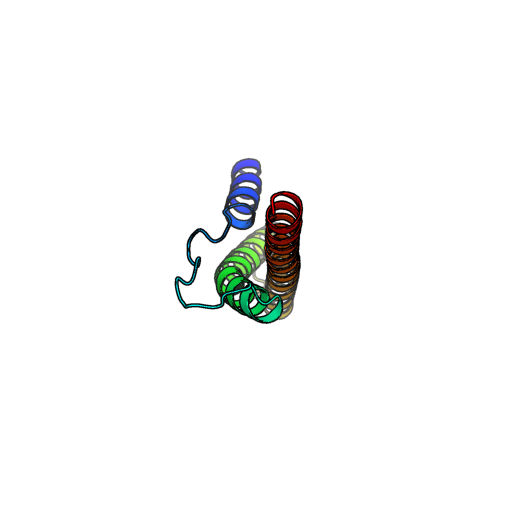38 97 SER A CA 1
ATOM 784 C C . SER A 1 97 ? 4.679 3.597 -26.667 1.00 79.38 97 SER A C 1
ATOM 786 O O . SER A 1 97 ? 4.555 3.659 -27.890 1.00 79.38 97 SER A O 1
ATOM 788 N N . LYS A 1 98 ? 5.199 4.610 -25.956 1.00 78.50 98 LYS A N 1
ATOM 789 C CA . LYS A 1 98 ? 5.699 5.849 -26.570 1.00 78.50 98 LYS A CA 1
ATOM 790 C C . LYS A 1 98 ? 6.940 5.596 -27.419 1.00 78.50 98 LYS A C 1
ATOM 792 O O . LYS A 1 98 ? 6.985 6.041 -28.561 1.00 78.50 98 LYS A O 1
ATOM 797 N N . MET A 1 99 ? 7.909 4.845 -26.894 1.00 76.56 99 MET A N 1
ATOM 798 C CA . MET A 1 99 ? 9.136 4.511 -27.625 1.00 76.56 99 MET A CA 1
ATOM 799 C C . MET A 1 99 ? 8.851 3.706 -28.901 1.00 76.56 99 MET A C 1
ATOM 801 O O . MET A 1 99 ? 9.478 3.942 -29.933 1.00 76.56 99 MET A O 1
ATOM 805 N N . ASP A 1 100 ? 7.905 2.763 -28.848 1.00 76.19 100 ASP A N 1
ATOM 806 C CA . ASP A 1 100 ? 7.497 1.978 -30.018 1.00 76.19 100 ASP A CA 1
ATOM 807 C C . ASP A 1 100 ? 6.794 2.856 -31.071 1.00 76.19 100 ASP A C 1
ATOM 809 O O . ASP A 1 100 ? 7.029 2.697 -32.271 1.00 76.19 100 ASP A O 1
ATOM 813 N N . SER A 1 101 ? 5.994 3.837 -30.635 1.00 74.56 101 SER A N 1
ATOM 814 C CA . SER A 1 101 ? 5.374 4.826 -31.525 1.00 74.56 101 SER A CA 1
ATOM 815 C C . SER A 1 101 ? 6.406 5.729 -32.208 1.00 74.56 101 SER A C 1
ATOM 817 O O . SER A 1 101 ? 6.282 5.974 -33.405 1.00 74.56 101 SER A O 1
ATOM 819 N N . GLU A 1 102 ? 7.417 6.216 -31.483 1.00 74.94 102 GLU A N 1
ATOM 820 C CA . GLU A 1 102 ? 8.465 7.082 -32.045 1.00 74.94 102 GLU A CA 1
ATOM 821 C C . GLU A 1 102 ? 9.338 6.344 -33.071 1.00 74.94 102 GLU A C 1
ATOM 823 O O . GLU A 1 102 ? 9.676 6.902 -34.117 1.00 74.94 102 GLU A O 1
ATOM 828 N N . LYS A 1 103 ? 9.642 5.061 -32.831 1.00 70.81 103 LYS A N 1
ATOM 829 C CA . LYS A 1 103 ? 10.352 4.210 -33.801 1.00 70.81 103 LYS A CA 1
ATOM 830 C C . LYS A 1 103 ? 9.559 3.950 -35.079 1.00 70.81 103 LYS A C 1
ATOM 832 O O . LYS A 1 103 ? 10.170 3.731 -36.113 1.00 70.81 103 LYS A O 1
ATOM 837 N N . SER A 1 104 ? 8.227 3.947 -35.021 1.00 68.62 104 SER A N 1
ATOM 838 C CA . SER A 1 104 ? 7.378 3.747 -36.203 1.00 68.62 104 SER A CA 1
ATOM 839 C C . SER A 1 104 ? 7.289 4.985 -37.104 1.00 68.62 104 SER A C 1
ATOM 841 O O . SER A 1 104 ? 6.805 4.876 -38.230 1.00 68.62 104 SER A O 1
ATOM 843 N N . THR A 1 105 ? 7.681 6.159 -36.604 1.00 68.31 105 THR A N 1
ATOM 844 C CA . THR A 1 105 ? 7.627 7.439 -37.332 1.00 68.31 105 THR A CA 1
ATOM 845 C C . THR A 1 105 ? 8.957 7.865 -37.958 1.00 68.31 105 THR A C 1
ATOM 847 O O . THR A 1 105 ? 8.977 8.858 -38.686 1.00 68.31 105 THR A O 1
ATOM 850 N N . LEU A 1 106 ? 10.043 7.138 -37.677 1.00 57.78 106 LEU A N 1
ATOM 851 C CA . LEU A 1 106 ? 11.385 7.325 -38.243 1.00 57.78 106 LEU A CA 1
ATOM 852 C C . LEU A 1 106 ? 11.660 6.287 -39.335 1.00 57.78 106 LEU A C 1
ATOM 854 O O . LEU A 1 106 ? 12.316 6.668 -40.329 1.00 57.78 106 LEU A O 1
#

Foldseek 3Di:
DVVVLVVVVVCLLPPDCPPDPPPPDDPAQDLVVLLVVQLVVQLVVLLVSLQVVQVVVCVVPPPPDDRPNVSSNVRSNVSSNVRSNVRSVVRRVVRVVVVVVVVVVD

Organism: NCBI:txid2014293

Sequence (106 aa):
MRYILVLALIFTLSSAPVLASTLEASSAPNYWQEFDITLFQTFPFAFFWSHFLERQFASNFLPNTEPHWNAIYTLATVISIFNAGLHAAQVVDKEKSKMDSEKSTL

Secondary structure (DSSP, 8-state):
-HHHHHHHHHHHHHS---S----S--SS--HHHHHHHHHHHHHHHHHHHHHHHHHHHHHHHSTTPPP-HHHHHHHHHHHHHHHHHHHHHHHHHHHHHHHHHHHT--